Protein AF-A0AAW2R241-F1 (afdb_monomer_lite)

Sequence (124 aa):
MQDEGLNENGELFLRNHPELKVKLVDGSSLAVAVVLNNIPQGTKQVLLRGKLSKVSNSIALALCQRGIQNWLGRRVMSAWRIAGIVHALEEWKVHECGNMMFDIERIWQASLAHGFCPLTNVPN

Organism: Sesamum radiatum (NCBI:txid300843)

pLDDT: mean 76.0, std 13.72, range [36.69, 92.62]

Foldseek 3Di:
DPDPPPCVVVVVVCVVCVVDPDDDDDVLVVVLVVVVVPDDPPQQEDEDDDDDDPSSVSNCVVCVVVNRHYPPPPQDDDPVVLLVVLCVVVVPPDDPPDPDDDDPVVSVVSSVVVPNDDPVPDDD

Secondary structure (DSSP, 8-state):
---GGGSHHHHHHHHH-TT--S----HHHHHHHHHHHSSPTT--EE---S---HHHHHHHHHHHHTT-EE-S-TT---HHHHHHHHHHHTT------TT----HHHHHHHHHHTT---GGG---

Radius of gyration: 20.12 Å; chains: 1; bounding box: 41×39×60 Å

Structure (mmCIF, N/CA/C/O backbone):
data_AF-A0AAW2R241-F1
#
_entry.id   AF-A0AAW2R241-F1
#
loop_
_atom_site.group_PDB
_atom_site.id
_atom_site.type_symbol
_atom_site.label_atom_id
_atom_site.label_alt_id
_atom_site.label_comp_id
_atom_site.label_asym_id
_atom_site.label_entity_id
_atom_site.label_seq_id
_atom_site.pdbx_PDB_ins_code
_atom_site.Cartn_x
_atom_site.Cartn_y
_atom_site.Cartn_z
_atom_site.occupancy
_atom_site.B_iso_or_equiv
_atom_site.auth_seq_id
_atom_site.auth_comp_id
_atom_site.auth_asym_id
_atom_site.auth_atom_id
_atom_site.pdbx_PDB_model_num
ATOM 1 N N . MET A 1 1 ? 13.728 2.523 -5.666 1.00 36.69 1 MET A N 1
ATOM 2 C CA . MET A 1 1 ? 13.846 2.075 -7.069 1.00 36.69 1 MET A CA 1
ATOM 3 C C . MET A 1 1 ? 14.221 0.605 -7.066 1.00 36.69 1 MET A C 1
ATOM 5 O O . MET A 1 1 ? 15.321 0.308 -6.629 1.00 36.69 1 MET A O 1
ATOM 9 N N . GLN A 1 2 ? 13.289 -0.275 -7.438 1.00 39.88 2 GLN A N 1
ATOM 10 C CA . GLN A 1 2 ? 13.495 -1.648 -7.937 1.00 39.88 2 GLN A CA 1
ATOM 11 C C . GLN A 1 2 ? 12.101 -2.287 -8.071 1.00 39.88 2 GLN A C 1
ATOM 13 O O . GLN A 1 2 ? 11.631 -2.959 -7.162 1.00 39.88 2 GLN A O 1
ATOM 18 N N . ASP A 1 3 ? 11.400 -1.987 -9.166 1.00 41.62 3 ASP A N 1
ATOM 19 C CA . ASP A 1 3 ? 10.195 -2.736 -9.582 1.00 41.62 3 ASP A CA 1
ATOM 20 C C . ASP A 1 3 ? 10.038 -2.790 -11.120 1.00 41.62 3 ASP A C 1
ATOM 22 O O . ASP A 1 3 ? 9.024 -3.241 -11.639 1.00 41.62 3 ASP A O 1
ATOM 26 N N . GLU A 1 4 ? 11.049 -2.349 -11.881 1.00 43.84 4 GLU A N 1
ATOM 27 C CA . GLU A 1 4 ? 10.978 -2.266 -13.352 1.00 43.84 4 GLU A CA 1
ATOM 28 C C . GLU A 1 4 ? 11.332 -3.586 -14.066 1.00 43.84 4 GLU A C 1
ATOM 30 O O . GLU A 1 4 ? 11.118 -3.709 -15.262 1.00 43.84 4 GLU A O 1
ATOM 35 N N . GLY A 1 5 ? 11.807 -4.617 -13.356 1.00 43.75 5 GLY A N 1
ATOM 36 C CA . GLY A 1 5 ? 12.369 -5.826 -13.983 1.00 43.75 5 GLY A CA 1
ATOM 37 C C . GLY A 1 5 ? 11.405 -6.990 -14.260 1.00 43.75 5 GLY A C 1
ATOM 38 O O . GLY A 1 5 ? 11.858 -8.075 -14.612 1.00 43.75 5 GLY A O 1
ATOM 39 N N . LEU A 1 6 ? 10.089 -6.843 -14.058 1.00 48.38 6 LEU A N 1
ATOM 40 C CA . LEU A 1 6 ? 9.140 -7.979 -14.117 1.00 48.38 6 LEU A CA 1
ATOM 41 C C . LEU A 1 6 ? 8.228 -8.006 -15.355 1.00 48.38 6 LEU A C 1
ATOM 43 O O . LEU A 1 6 ? 7.357 -8.872 -15.460 1.00 48.38 6 LEU A O 1
ATOM 47 N N . ASN A 1 7 ? 8.384 -7.068 -16.285 1.00 54.06 7 ASN A N 1
ATOM 48 C CA . ASN A 1 7 ? 7.652 -7.000 -17.558 1.00 54.06 7 ASN A CA 1
ATOM 49 C C . ASN A 1 7 ? 8.569 -7.053 -18.795 1.00 54.06 7 ASN A C 1
ATOM 51 O O . ASN A 1 7 ? 8.061 -7.263 -19.896 1.00 54.06 7 ASN A O 1
ATOM 55 N N . GLU A 1 8 ? 9.892 -6.965 -18.627 1.00 57.56 8 GLU A N 1
ATOM 56 C CA . GLU A 1 8 ? 10.845 -6.931 -19.745 1.00 57.56 8 GLU A CA 1
ATOM 57 C C . GLU A 1 8 ? 10.855 -8.223 -20.577 1.00 57.56 8 GLU A C 1
ATOM 59 O O . GLU A 1 8 ? 10.958 -8.161 -21.797 1.00 57.56 8 GLU A O 1
A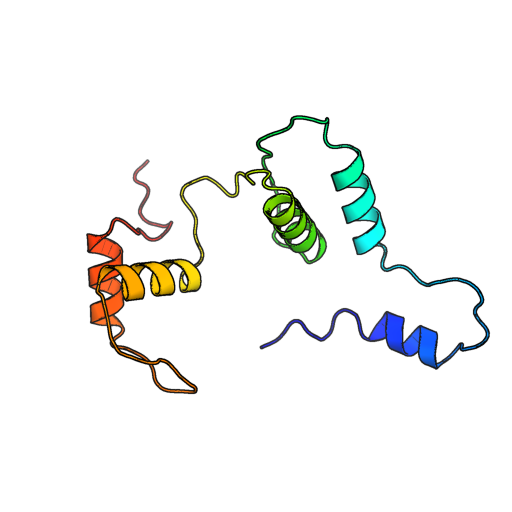TOM 64 N N . ASN A 1 9 ? 10.651 -9.398 -19.968 1.00 63.50 9 ASN A N 1
ATOM 65 C CA . ASN A 1 9 ? 10.678 -10.673 -20.703 1.00 63.50 9 ASN A CA 1
ATOM 66 C C . ASN A 1 9 ? 9.562 -10.795 -21.754 1.00 63.50 9 ASN A C 1
ATOM 68 O O . ASN A 1 9 ? 9.781 -11.349 -22.831 1.00 63.50 9 ASN A O 1
ATOM 72 N N . GLY A 1 10 ? 8.363 -10.281 -21.457 1.00 64.38 10 GLY A N 1
ATOM 73 C CA . GLY A 1 10 ? 7.242 -10.308 -22.400 1.00 64.38 10 GLY A CA 1
ATOM 74 C C . GLY A 1 10 ? 7.434 -9.318 -23.549 1.00 64.38 10 GLY A C 1
ATOM 75 O O . GLY A 1 10 ? 7.116 -9.629 -24.695 1.00 64.38 10 GLY A O 1
ATOM 76 N N . GLU A 1 11 ? 8.008 -8.149 -23.256 1.00 68.19 11 GLU A N 1
ATOM 77 C CA . GLU A 1 11 ? 8.333 -7.142 -24.268 1.00 68.19 11 GLU A CA 1
ATOM 78 C C . GLU A 1 11 ? 9.480 -7.605 -25.179 1.00 68.19 11 GLU A C 1
ATOM 80 O O . GLU A 1 11 ? 9.393 -7.468 -26.399 1.00 68.19 11 GLU A O 1
ATOM 85 N N . LEU A 1 12 ? 10.517 -8.228 -24.610 1.00 71.06 12 LEU A N 1
ATOM 86 C CA . LEU A 1 12 ? 11.632 -8.814 -25.356 1.00 71.06 12 LEU A CA 1
ATOM 87 C C . LEU A 1 12 ? 11.152 -9.929 -26.299 1.00 71.06 12 LEU A C 1
ATOM 89 O O . LEU A 1 12 ? 11.582 -9.998 -27.449 1.00 71.06 12 LEU A O 1
ATOM 93 N N . PHE A 1 13 ? 10.215 -10.767 -25.844 1.00 69.12 13 PHE A N 1
ATOM 94 C CA . PHE A 1 13 ? 9.604 -11.812 -26.668 1.00 69.12 13 PHE A CA 1
ATOM 95 C C . PHE A 1 13 ? 8.810 -11.231 -27.848 1.00 69.12 13 PHE A C 1
ATOM 97 O O . PHE A 1 13 ? 8.942 -11.712 -28.970 1.00 69.12 13 PHE A O 1
ATOM 104 N N . LEU A 1 14 ? 8.035 -10.163 -27.627 1.00 70.88 14 LEU A N 1
ATOM 105 C CA . LEU A 1 14 ? 7.304 -9.472 -28.696 1.00 70.88 14 LEU A CA 1
ATOM 106 C C . LEU A 1 14 ? 8.242 -8.781 -29.700 1.00 70.88 14 LEU A C 1
ATOM 108 O O . LEU A 1 14 ? 7.958 -8.792 -30.895 1.00 70.88 14 LEU A O 1
ATOM 112 N N . ARG A 1 15 ? 9.372 -8.219 -29.243 1.00 74.81 15 ARG A N 1
ATOM 113 C CA . ARG A 1 15 ? 10.403 -7.645 -30.131 1.00 74.81 15 ARG A CA 1
ATOM 114 C C . ARG A 1 15 ? 11.077 -8.706 -31.003 1.00 74.81 15 ARG A C 1
ATOM 116 O O . ARG A 1 15 ? 11.387 -8.420 -32.155 1.00 74.81 15 ARG A O 1
ATOM 123 N N . ASN A 1 16 ? 11.282 -9.911 -30.470 1.00 78.81 16 ASN A N 1
ATOM 124 C CA . ASN A 1 16 ? 11.928 -11.016 -31.184 1.00 78.81 16 ASN A CA 1
ATOM 125 C C . ASN A 1 16 ? 10.986 -11.783 -32.131 1.00 78.81 16 ASN A C 1
ATOM 127 O O . ASN A 1 16 ? 11.473 -12.550 -32.957 1.00 78.81 16 ASN A O 1
ATOM 131 N N . HIS A 1 17 ? 9.669 -11.569 -32.034 1.00 75.31 17 HIS A N 1
ATOM 132 C CA . HIS A 1 17 ? 8.655 -12.246 -32.849 1.00 75.31 17 HIS A CA 1
ATOM 133 C C . HIS A 1 17 ? 7.591 -11.266 -33.387 1.00 75.31 17 HIS A C 1
ATOM 135 O O . HIS A 1 17 ? 6.420 -11.335 -32.994 1.00 75.31 17 HIS A O 1
ATOM 141 N N . PRO A 1 18 ? 7.969 -10.329 -34.279 1.00 77.00 18 PRO A N 1
ATOM 142 C CA . PRO A 1 18 ? 7.069 -9.297 -34.805 1.00 77.00 18 PRO A CA 1
ATOM 143 C C . PRO A 1 18 ? 5.900 -9.848 -35.645 1.00 77.00 18 PRO A C 1
ATOM 145 O O . PRO A 1 18 ? 4.904 -9.158 -35.853 1.00 77.00 18 PRO A O 1
ATOM 148 N N . GLU A 1 19 ? 5.995 -11.086 -36.129 1.00 81.38 19 GLU A N 1
ATOM 149 C CA . GLU A 1 19 ? 4.975 -11.783 -36.915 1.00 81.38 19 GLU A CA 1
ATOM 150 C C . GLU A 1 19 ? 3.796 -12.325 -36.088 1.00 81.38 19 GLU A C 1
ATOM 152 O O . GLU A 1 19 ? 2.784 -12.756 -36.659 1.00 81.38 19 GLU A O 1
ATOM 157 N N . LEU A 1 20 ? 3.890 -12.312 -34.752 1.00 71.56 20 LEU A N 1
ATOM 158 C CA . LEU A 1 20 ? 2.816 -12.788 -33.885 1.00 71.56 20 LEU A CA 1
ATOM 159 C C . LEU A 1 20 ? 1.567 -11.902 -34.031 1.00 71.56 20 LEU A C 1
ATOM 161 O O . LEU A 1 20 ? 1.500 -10.773 -33.552 1.00 71.56 20 LEU A O 1
ATOM 165 N N . LYS A 1 21 ? 0.506 -12.462 -34.619 1.00 63.22 21 LYS A N 1
ATOM 166 C CA . LYS A 1 21 ? -0.821 -11.818 -34.711 1.00 63.22 21 LYS A CA 1
ATOM 167 C C . LYS A 1 21 ? -1.606 -11.836 -33.391 1.00 63.22 21 LYS A C 1
ATOM 169 O O . LYS A 1 21 ? -2.744 -11.371 -33.346 1.00 63.22 21 LYS A O 1
ATOM 174 N N . VAL A 1 22 ? -1.032 -12.403 -32.331 1.00 62.62 22 VAL A N 1
ATOM 175 C CA . VAL A 1 22 ? -1.689 -12.614 -31.037 1.00 62.62 22 VAL A CA 1
ATOM 176 C C . VAL A 1 22 ? -1.072 -11.670 -30.011 1.00 62.62 22 VAL A C 1
ATOM 178 O O . VAL A 1 22 ? 0.143 -11.661 -29.829 1.00 62.62 22 VAL A O 1
ATOM 181 N N . LYS A 1 23 ? -1.897 -10.871 -29.324 1.00 60.66 23 LYS A N 1
ATOM 182 C CA . LYS A 1 23 ? -1.421 -10.011 -28.232 1.00 60.66 23 LYS A CA 1
ATOM 183 C C . LYS A 1 23 ? -1.046 -10.889 -27.037 1.00 60.66 23 LYS A C 1
ATOM 185 O O . LYS A 1 23 ? -1.924 -11.508 -26.441 1.00 60.66 23 LYS A O 1
ATOM 190 N N . LEU A 1 24 ? 0.239 -10.935 -26.689 1.00 61.44 24 LEU A N 1
ATOM 191 C CA . LEU A 1 24 ? 0.702 -11.564 -25.454 1.00 61.44 24 LEU A CA 1
ATOM 192 C C . LEU A 1 24 ? 0.177 -10.748 -24.266 1.00 61.44 24 LEU A C 1
ATOM 194 O O . LEU A 1 24 ? 0.494 -9.569 -24.124 1.00 61.44 24 LEU A O 1
ATOM 198 N N . VAL A 1 25 ? -0.653 -11.369 -23.432 1.00 57.06 25 VAL A N 1
ATOM 199 C CA . VAL A 1 25 ? -1.184 -10.760 -22.208 1.00 57.06 25 VAL A CA 1
ATOM 200 C C . VAL A 1 25 ? -0.467 -11.407 -21.028 1.00 57.06 25 VAL A C 1
ATOM 202 O O . VAL A 1 25 ? -0.462 -12.631 -20.916 1.00 57.06 25 VAL A O 1
ATOM 205 N N . ASP A 1 26 ? 0.139 -10.603 -20.148 1.00 67.25 26 ASP A N 1
ATOM 206 C CA . ASP A 1 26 ? 0.653 -11.091 -18.860 1.00 67.25 26 ASP A CA 1
ATOM 207 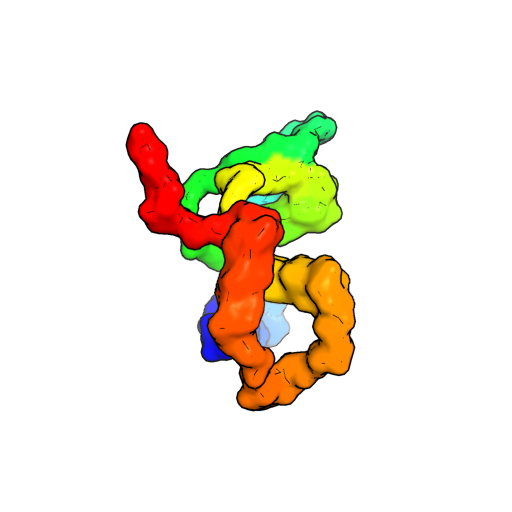C C . ASP A 1 26 ? -0.507 -11.781 -18.120 1.00 67.25 26 ASP A C 1
ATOM 209 O O . ASP A 1 26 ? -1.578 -11.192 -17.944 1.00 67.25 26 ASP A O 1
ATOM 213 N N . GLY A 1 27 ? -0.318 -13.033 -17.689 1.00 76.94 27 GLY A N 1
ATOM 214 C CA . GLY A 1 27 ? -1.336 -13.792 -16.953 1.00 76.94 27 GLY A CA 1
ATOM 215 C C . GLY A 1 27 ? -1.844 -13.047 -15.712 1.00 76.94 27 GLY A C 1
ATOM 216 O O . GLY A 1 27 ? -2.999 -13.209 -15.316 1.00 76.94 27 GLY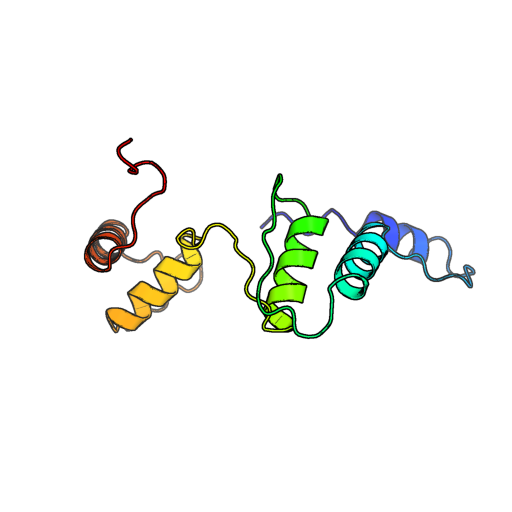 A O 1
ATOM 217 N N . SER A 1 28 ? -1.024 -12.143 -15.166 1.00 80.94 28 SER A N 1
ATOM 218 C CA . SER A 1 28 ? -1.395 -11.210 -14.101 1.00 80.94 28 SER A CA 1
ATOM 219 C C . SER A 1 28 ? -2.568 -10.304 -14.494 1.00 80.94 28 SER A C 1
ATOM 221 O O . SER A 1 28 ? -3.479 -10.103 -13.695 1.00 80.94 28 SER A O 1
ATOM 223 N N . SER A 1 29 ? -2.596 -9.782 -15.724 1.00 82.69 29 SER A N 1
ATOM 224 C CA . SER A 1 29 ? -3.674 -8.915 -16.217 1.00 82.69 29 SER A CA 1
ATOM 225 C C . SER A 1 29 ? -4.986 -9.675 -16.382 1.00 82.69 29 SER A C 1
ATOM 227 O O . SER A 1 29 ? -6.040 -9.155 -16.015 1.00 82.69 29 SER A O 1
ATOM 229 N N . LEU A 1 30 ? -4.928 -10.918 -16.875 1.00 81.94 30 LEU A N 1
ATOM 230 C CA . LEU A 1 30 ? -6.109 -11.778 -16.959 1.00 81.94 30 LEU A CA 1
ATOM 231 C C . LEU A 1 30 ? -6.645 -12.107 -15.559 1.00 81.94 30 LEU A C 1
ATOM 233 O O . LEU A 1 30 ? -7.844 -11.976 -15.322 1.00 81.94 30 LEU A O 1
ATOM 237 N N . ALA A 1 31 ? -5.765 -12.451 -14.614 1.00 85.88 31 ALA A N 1
ATOM 238 C CA . ALA A 1 31 ? -6.150 -12.710 -13.229 1.00 85.88 31 ALA A CA 1
ATOM 239 C C . ALA A 1 31 ? -6.827 -11.488 -12.580 1.00 85.88 31 ALA A C 1
ATOM 241 O O . ALA A 1 31 ? -7.896 -11.617 -11.984 1.00 85.88 31 ALA A O 1
ATOM 242 N N . VAL A 1 32 ? -6.258 -10.288 -12.752 1.00 88.31 32 VAL A N 1
ATOM 243 C CA . VAL A 1 32 ? -6.850 -9.030 -12.263 1.00 88.31 32 VAL A CA 1
ATOM 244 C C . VAL A 1 32 ? -8.227 -8.793 -12.896 1.00 88.31 32 VAL A C 1
ATOM 246 O O . VAL A 1 32 ? -9.181 -8.483 -12.183 1.00 88.31 32 VAL A O 1
ATOM 249 N N . ALA A 1 33 ? -8.360 -8.964 -14.215 1.00 86.00 33 ALA A N 1
ATOM 250 C CA . ALA A 1 33 ? -9.616 -8.742 -14.930 1.00 86.00 33 ALA A CA 1
ATOM 251 C C . ALA A 1 33 ? -10.727 -9.700 -14.477 1.00 86.00 33 ALA A C 1
ATOM 253 O O . ALA A 1 33 ? -11.854 -9.265 -14.238 1.00 86.00 33 ALA A O 1
ATOM 254 N N . VAL A 1 34 ? -10.409 -10.988 -14.307 1.00 87.19 34 VAL A N 1
ATOM 255 C CA . VAL A 1 34 ? -11.356 -11.988 -13.795 1.00 87.19 34 VAL A CA 1
ATOM 256 C C . VAL A 1 34 ? -11.846 -11.591 -12.406 1.00 87.19 34 VAL A C 1
ATOM 258 O O . VAL A 1 34 ? -13.054 -11.570 -12.175 1.00 87.19 34 VAL A O 1
ATOM 261 N N . VAL A 1 35 ? -10.943 -11.214 -11.498 1.00 89.19 35 VAL A N 1
ATOM 262 C CA . VAL A 1 35 ? -11.319 -10.784 -10.142 1.00 89.19 35 VAL A CA 1
ATOM 263 C C . VAL A 1 35 ? -12.244 -9.569 -10.198 1.00 89.19 35 VAL A C 1
ATOM 265 O O . VAL A 1 35 ? -13.316 -9.584 -9.603 1.00 89.19 35 VAL A O 1
ATOM 268 N N . LEU A 1 36 ? -11.870 -8.531 -10.947 1.00 88.88 36 LEU A N 1
ATOM 269 C CA . LEU A 1 36 ? -12.616 -7.273 -11.006 1.00 88.88 36 LEU A CA 1
ATOM 270 C C . LEU A 1 36 ? -13.996 -7.390 -11.665 1.00 88.88 36 LEU A C 1
ATOM 272 O O . LEU A 1 36 ? -14.880 -6.597 -11.336 1.00 88.88 36 LEU A O 1
ATOM 276 N N . ASN A 1 37 ? -14.177 -8.322 -12.601 1.00 90.12 37 ASN A N 1
ATOM 277 C CA . ASN A 1 37 ? -15.456 -8.541 -13.284 1.00 90.12 37 ASN A CA 1
ATOM 278 C C . ASN A 1 37 ? -16.413 -9.442 -12.493 1.00 90.12 37 ASN A C 1
ATOM 280 O O . ASN A 1 37 ? -17.613 -9.403 -12.735 1.00 90.12 37 ASN A O 1
ATOM 284 N N . ASN A 1 38 ? -15.900 -10.218 -11.536 1.00 90.44 38 ASN A N 1
ATOM 285 C CA . ASN A 1 38 ? -16.720 -11.052 -10.656 1.00 90.44 38 ASN A CA 1
ATOM 286 C C . ASN A 1 38 ? -17.187 -10.322 -9.385 1.00 90.44 38 ASN A C 1
ATOM 288 O O . ASN A 1 38 ? -17.915 -10.901 -8.581 1.00 90.44 38 ASN A O 1
ATOM 292 N N . ILE A 1 39 ? -16.790 -9.062 -9.178 1.00 89.94 39 ILE A N 1
ATOM 293 C CA . ILE A 1 39 ? -17.280 -8.266 -8.047 1.00 89.94 39 ILE A CA 1
ATOM 294 C C . ILE A 1 39 ? -18.718 -7.814 -8.341 1.00 89.94 39 ILE A C 1
ATOM 296 O O . ILE A 1 39 ? -18.932 -7.129 -9.345 1.00 89.94 39 ILE A O 1
ATOM 300 N N . PRO A 1 40 ? -19.698 -8.132 -7.473 1.00 90.62 40 PRO A N 1
ATOM 301 C CA . PRO A 1 40 ? -21.082 -7.721 -7.674 1.00 90.62 40 PRO A CA 1
ATOM 302 C C . PRO A 1 40 ? -21.227 -6.202 -7.786 1.00 90.62 40 PRO A C 1
ATOM 304 O O . PRO A 1 40 ? -20.574 -5.438 -7.063 1.00 90.62 40 PRO A O 1
ATOM 307 N N . GLN A 1 41 ? -22.126 -5.753 -8.662 1.00 85.44 41 GLN A N 1
ATOM 308 C CA . GLN A 1 41 ? -22.451 -4.334 -8.786 1.00 85.44 41 GLN A CA 1
ATOM 309 C C . GLN A 1 41 ? -22.996 -3.785 -7.458 1.00 85.44 41 GLN A C 1
ATOM 311 O O . GLN A 1 41 ? -23.702 -4.472 -6.724 1.00 85.44 41 GLN A O 1
ATOM 316 N N . GLY A 1 42 ? -22.636 -2.542 -7.129 1.00 85.31 42 GLY A N 1
ATOM 317 C CA . GLY A 1 42 ? -23.005 -1.913 -5.855 1.00 85.31 42 GLY A CA 1
ATOM 318 C C . GLY A 1 42 ? -22.112 -2.288 -4.666 1.00 85.31 42 GLY A C 1
ATOM 319 O O . GLY A 1 42 ? -22.318 -1.768 -3.567 1.00 85.31 42 GLY A O 1
ATOM 320 N N . THR A 1 43 ? -21.092 -3.131 -4.861 1.00 83.69 43 THR A N 1
ATOM 321 C CA . THR A 1 43 ? -20.106 -3.433 -3.815 1.00 83.69 43 THR A CA 1
ATOM 322 C C . THR A 1 43 ? -19.318 -2.177 -3.457 1.00 83.69 43 THR A C 1
ATOM 324 O O . THR A 1 43 ? -18.513 -1.685 -4.243 1.00 83.69 43 THR A O 1
ATOM 327 N N . LYS A 1 44 ? -19.521 -1.664 -2.242 1.00 81.31 44 LYS A N 1
ATOM 328 C CA . LYS A 1 44 ? -18.814 -0.468 -1.758 1.00 81.31 44 LYS A CA 1
ATOM 329 C C . LYS A 1 44 ? -17.444 -0.785 -1.167 1.00 81.31 44 LYS A C 1
ATOM 331 O O . LYS A 1 44 ? -16.616 0.115 -1.040 1.00 81.31 44 LYS A O 1
ATOM 336 N N . GLN A 1 45 ? -17.226 -2.027 -0.729 1.00 78.81 45 GLN A N 1
ATOM 337 C CA . GLN A 1 45 ? -16.048 -2.384 0.053 1.00 78.81 45 GLN A CA 1
ATOM 338 C C . GLN A 1 45 ? -15.657 -3.856 -0.124 1.00 78.81 45 GLN A C 1
ATOM 340 O O . GLN A 1 45 ? -16.531 -4.715 -0.210 1.00 78.81 45 GLN A O 1
ATOM 345 N N . VAL A 1 46 ? -14.354 -4.145 -0.132 1.00 81.50 46 VAL A N 1
ATOM 346 C CA . VAL A 1 46 ? -13.802 -5.505 -0.289 1.00 81.50 46 VAL A CA 1
ATOM 347 C C . VAL A 1 46 ? -12.580 -5.717 0.602 1.00 81.50 46 VAL A C 1
ATOM 349 O O . VAL A 1 46 ? -11.782 -4.802 0.786 1.00 81.50 46 VAL A O 1
ATOM 352 N N . LEU A 1 47 ? -12.415 -6.914 1.163 1.00 82.06 47 LEU A N 1
ATOM 353 C CA . LEU A 1 47 ? -11.255 -7.277 1.982 1.00 82.06 47 LEU A CA 1
ATOM 354 C C . LEU A 1 47 ? -10.234 -8.038 1.135 1.00 82.06 47 LEU A C 1
ATOM 356 O O . LEU A 1 47 ? -10.522 -9.126 0.644 1.00 82.06 47 LEU A O 1
ATOM 360 N N . LEU A 1 48 ? -9.029 -7.484 0.999 1.00 80.38 48 LEU A N 1
ATOM 361 C CA . LEU A 1 48 ? -7.904 -8.170 0.366 1.00 80.38 48 LEU A CA 1
ATOM 362 C C . LEU A 1 48 ? -7.084 -8.873 1.450 1.00 80.38 48 LEU A C 1
ATOM 364 O O . LEU A 1 48 ? -6.518 -8.219 2.324 1.00 80.38 48 LEU A O 1
ATOM 368 N N . ARG A 1 49 ? -7.022 -10.207 1.404 1.00 78.88 49 ARG A N 1
ATOM 369 C CA . ARG A 1 49 ? -6.154 -11.019 2.269 1.00 78.88 49 ARG A CA 1
ATOM 370 C C . ARG A 1 49 ? -5.056 -11.687 1.448 1.00 78.88 49 ARG A C 1
ATOM 372 O O . ARG A 1 49 ? -5.295 -12.094 0.317 1.00 78.88 49 ARG A O 1
ATOM 379 N N . GLY A 1 50 ? -3.880 -11.841 2.052 1.00 74.06 50 GLY A N 1
ATOM 380 C CA . GLY A 1 50 ? -2.733 -12.526 1.453 1.00 74.06 50 GLY A CA 1
ATOM 381 C C . GLY A 1 50 ? -1.465 -11.673 1.427 1.00 74.06 50 GLY A C 1
ATOM 382 O O . GLY A 1 50 ? -1.426 -10.574 1.978 1.00 74.06 50 GLY A O 1
ATOM 383 N N . LYS A 1 51 ? -0.412 -12.207 0.798 1.00 75.12 51 LYS A N 1
ATOM 384 C CA . LYS A 1 51 ? 0.881 -11.529 0.641 1.00 75.12 51 LYS A CA 1
ATOM 385 C C . LYS A 1 51 ? 0.813 -10.481 -0.474 1.00 75.12 51 LYS A C 1
ATOM 387 O O . LYS A 1 51 ? 0.190 -10.712 -1.510 1.00 75.12 51 LYS A O 1
ATOM 392 N N . LEU A 1 52 ? 1.508 -9.362 -0.275 1.00 75.81 52 LEU A N 1
ATOM 393 C CA . LEU A 1 52 ? 1.686 -8.338 -1.303 1.00 75.81 52 LEU A CA 1
ATOM 394 C C . LEU A 1 52 ? 2.474 -8.909 -2.495 1.00 75.81 52 LEU A C 1
ATOM 396 O O . LEU A 1 52 ? 3.560 -9.463 -2.333 1.00 75.81 52 LEU A O 1
ATOM 400 N N . SER A 1 53 ? 1.896 -8.789 -3.684 1.00 78.81 53 SER A N 1
ATOM 401 C CA . SER A 1 53 ? 2.411 -9.245 -4.975 1.00 78.81 53 SER A CA 1
ATOM 402 C C . SER A 1 53 ? 2.005 -8.256 -6.074 1.00 78.81 53 SER A C 1
ATOM 404 O O . SER A 1 53 ? 1.105 -7.436 -5.875 1.00 78.81 53 SER A O 1
ATOM 406 N N . LYS A 1 54 ? 2.620 -8.366 -7.259 1.00 79.94 54 LYS A N 1
ATOM 407 C CA . LYS A 1 54 ? 2.259 -7.576 -8.452 1.00 79.94 54 LYS A CA 1
ATOM 408 C C . LYS A 1 54 ? 0.744 -7.604 -8.704 1.00 79.94 54 LYS A C 1
ATOM 410 O O . LYS A 1 54 ? 0.111 -6.559 -8.806 1.00 79.94 54 LYS A O 1
ATOM 415 N N . VAL A 1 55 ? 0.147 -8.799 -8.670 1.00 84.00 55 VAL A N 1
ATOM 416 C CA . VAL A 1 55 ? -1.297 -9.012 -8.859 1.00 84.00 55 VAL A CA 1
ATOM 417 C C . VAL A 1 55 ? -2.119 -8.355 -7.748 1.00 84.00 55 VAL A C 1
ATOM 419 O O . VAL A 1 55 ? -3.065 -7.628 -8.043 1.00 84.00 55 VAL A O 1
ATOM 422 N N . SER A 1 56 ? -1.766 -8.557 -6.472 1.00 81.56 56 SER A N 1
ATOM 423 C CA . SER A 1 56 ? -2.544 -7.979 -5.365 1.00 81.56 56 SER A CA 1
ATOM 424 C C . SER A 1 56 ? -2.492 -6.450 -5.356 1.00 81.56 56 SER A C 1
ATOM 426 O O . SER A 1 56 ? -3.497 -5.812 -5.051 1.00 81.56 56 SER A O 1
ATOM 428 N N . ASN A 1 57 ? -1.347 -5.861 -5.716 1.00 81.19 57 ASN A N 1
ATOM 429 C CA . ASN A 1 57 ? -1.188 -4.413 -5.837 1.00 81.19 57 ASN A CA 1
ATOM 430 C C . ASN A 1 57 ? -2.020 -3.860 -6.998 1.00 81.19 57 ASN A C 1
ATOM 432 O O . ASN A 1 57 ? -2.716 -2.861 -6.819 1.00 81.19 57 ASN A O 1
ATOM 436 N N . SER A 1 58 ? -2.027 -4.533 -8.153 1.00 85.94 58 SER A N 1
ATOM 437 C CA . SER A 1 58 ? -2.876 -4.151 -9.288 1.00 85.94 58 SER A CA 1
ATOM 438 C C . SER A 1 58 ? -4.368 -4.244 -8.958 1.00 85.94 58 SER A C 1
ATOM 440 O O . SER A 1 58 ? -5.119 -3.329 -9.291 1.00 85.94 58 SER A O 1
ATOM 442 N N . ILE A 1 59 ? -4.801 -5.299 -8.256 1.00 87.00 59 ILE A N 1
ATOM 443 C CA . ILE A 1 59 ? -6.189 -5.433 -7.786 1.00 87.00 59 ILE A CA 1
ATOM 444 C C . ILE A 1 59 ? -6.529 -4.292 -6.822 1.00 87.00 59 ILE A C 1
ATOM 446 O O . ILE A 1 59 ? -7.536 -3.613 -7.009 1.00 87.00 59 ILE A O 1
ATOM 450 N N . ALA A 1 60 ? -5.683 -4.043 -5.817 1.00 84.19 60 ALA A N 1
ATOM 451 C CA . ALA A 1 60 ? -5.889 -2.976 -4.842 1.00 84.19 60 ALA A CA 1
ATOM 452 C C . ALA A 1 60 ? -6.016 -1.599 -5.508 1.00 84.19 60 ALA A C 1
ATOM 454 O O . ALA A 1 60 ? -6.941 -0.854 -5.191 1.00 84.19 60 ALA A O 1
ATOM 455 N N . LEU A 1 61 ? -5.128 -1.287 -6.454 1.00 82.06 61 LEU A N 1
ATOM 456 C CA . LEU A 1 61 ? -5.146 -0.031 -7.197 1.00 82.06 61 LEU A CA 1
ATOM 457 C C . LEU A 1 61 ? -6.423 0.119 -8.033 1.00 82.06 61 LEU A C 1
ATOM 459 O O . LEU A 1 61 ? -7.079 1.157 -7.965 1.00 82.06 61 LEU A O 1
ATOM 463 N N . ALA A 1 62 ? -6.803 -0.918 -8.782 1.00 86.38 62 ALA A N 1
ATOM 464 C CA . ALA A 1 62 ? -7.996 -0.888 -9.623 1.00 86.38 62 ALA A CA 1
ATOM 465 C C . ALA A 1 62 ? -9.289 -0.738 -8.801 1.00 86.38 62 ALA A C 1
ATOM 467 O O . ALA A 1 62 ? -10.216 -0.044 -9.215 1.00 86.38 62 ALA A O 1
ATOM 468 N N . LEU A 1 63 ? -9.349 -1.341 -7.611 1.00 86.31 63 LEU A N 1
ATOM 469 C CA . LEU A 1 63 ? -10.459 -1.156 -6.673 1.00 86.31 63 LEU A CA 1
ATOM 470 C C . LEU A 1 63 ? -10.533 0.282 -6.151 1.00 86.31 63 LEU A C 1
ATOM 472 O O . LEU A 1 63 ? -11.616 0.867 -6.156 1.00 86.31 63 LEU A O 1
ATOM 476 N N . CYS A 1 64 ? -9.390 0.871 -5.780 1.00 80.75 64 CYS A N 1
ATOM 477 C CA . CYS A 1 64 ? -9.318 2.275 -5.373 1.00 80.75 64 CYS A CA 1
ATOM 478 C C . CYS A 1 64 ? -9.798 3.218 -6.486 1.00 80.75 64 CYS A C 1
ATOM 480 O O . CYS A 1 64 ? -10.566 4.136 -6.211 1.00 80.75 64 CYS A O 1
ATOM 482 N N . GLN A 1 65 ? -9.408 2.972 -7.741 1.00 80.94 65 GLN A N 1
ATOM 483 C CA . GLN A 1 65 ? -9.871 3.753 -8.897 1.00 80.94 65 GLN A CA 1
ATOM 484 C C . GLN A 1 65 ? -11.385 3.639 -9.122 1.00 80.94 65 GLN A C 1
ATOM 486 O O . GLN A 1 65 ? -12.018 4.602 -9.544 1.00 80.94 65 GLN A O 1
ATOM 491 N N . ARG A 1 66 ? -11.984 2.485 -8.803 1.00 82.44 66 ARG A N 1
ATOM 492 C CA . ARG A 1 66 ? -13.440 2.265 -8.862 1.00 82.44 66 ARG A CA 1
ATOM 493 C C . ARG A 1 66 ? -14.199 2.849 -7.661 1.00 82.44 66 ARG A C 1
ATOM 495 O O . ARG A 1 66 ? -15.403 2.637 -7.553 1.00 82.44 66 ARG A O 1
ATOM 502 N N . GLY A 1 67 ? -13.519 3.536 -6.738 1.00 77.62 67 GLY A N 1
ATOM 503 C CA . GLY A 1 67 ? -14.124 4.057 -5.509 1.00 77.62 67 GLY A CA 1
ATOM 504 C C . GLY A 1 67 ? -14.561 2.966 -4.524 1.00 77.62 67 GLY A C 1
ATOM 505 O O . GLY A 1 67 ? -15.285 3.248 -3.570 1.00 77.62 67 GLY A O 1
ATOM 506 N N . ILE A 1 68 ? -14.129 1.720 -4.740 1.00 79.62 68 ILE A N 1
ATOM 507 C CA . ILE A 1 68 ? -14.405 0.597 -3.848 1.00 79.62 68 ILE A CA 1
ATOM 508 C C . ILE A 1 68 ? -13.359 0.639 -2.739 1.00 79.62 68 ILE A C 1
ATOM 510 O O . ILE A 1 68 ? -12.157 0.545 -2.995 1.00 79.62 68 ILE A O 1
ATOM 514 N N . GLN A 1 69 ? -13.803 0.768 -1.489 1.00 70.75 69 GLN A N 1
ATOM 515 C CA . GLN A 1 69 ? -12.884 0.796 -0.354 1.00 70.75 69 GLN A CA 1
ATOM 516 C C . GLN A 1 69 ? -12.242 -0.585 -0.191 1.00 70.75 69 GLN A C 1
ATOM 518 O O . GLN A 1 69 ? -12.921 -1.560 0.144 1.00 70.75 69 GLN A O 1
ATOM 523 N N . ASN A 1 70 ? -10.930 -0.678 -0.412 1.00 62.00 70 ASN A N 1
ATOM 524 C CA . ASN A 1 70 ? -10.189 -1.858 -0.006 1.00 62.00 70 ASN A CA 1
ATOM 525 C C . ASN A 1 70 ? -9.983 -1.799 1.513 1.00 62.00 70 ASN A C 1
ATOM 527 O O . ASN A 1 70 ? -9.418 -0.864 2.069 1.00 62.00 70 ASN A O 1
ATOM 531 N N . TRP A 1 71 ? -10.444 -2.822 2.217 1.00 55.97 71 TRP A N 1
ATOM 532 C CA . TRP A 1 71 ? -10.051 -3.054 3.595 1.00 55.97 71 TRP A CA 1
ATOM 533 C C . TRP A 1 71 ? -8.646 -3.672 3.598 1.00 55.97 71 TRP A C 1
ATOM 535 O O . TRP A 1 71 ? -8.450 -4.771 4.099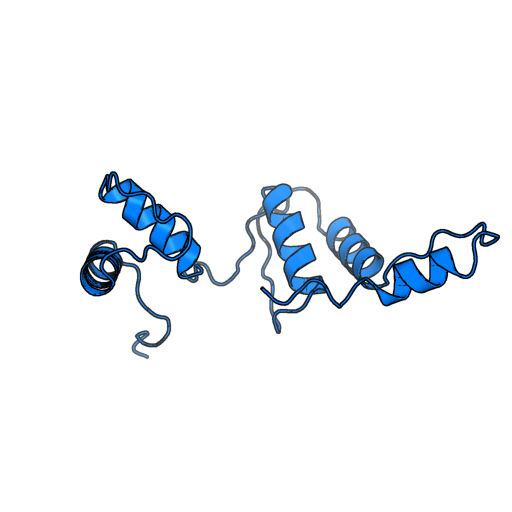 1.00 55.97 71 TRP A O 1
ATOM 545 N N . LEU A 1 72 ? -7.635 -2.984 3.051 1.00 54.94 72 LEU A N 1
ATOM 546 C CA . LEU A 1 72 ? -6.328 -3.075 3.706 1.00 54.94 72 LEU A CA 1
ATOM 547 C C . LEU A 1 72 ? -6.620 -2.615 5.133 1.00 54.94 72 LEU A C 1
ATOM 549 O O . LEU A 1 72 ? -7.207 -1.543 5.276 1.00 54.94 72 LEU A O 1
ATOM 553 N N . GLY A 1 73 ? -6.414 -3.487 6.132 1.00 53.22 73 GLY A N 1
ATOM 554 C CA . GLY A 1 73 ? -6.970 -3.328 7.484 1.00 53.22 73 GLY A CA 1
ATOM 555 C C . GLY A 1 73 ? -7.012 -1.855 7.882 1.00 53.22 73 GLY A C 1
ATOM 556 O O . GLY A 1 73 ? -5.973 -1.208 7.819 1.00 53.22 73 GLY A O 1
ATOM 557 N N . ARG A 1 74 ? -8.218 -1.330 8.167 1.00 53.31 74 ARG A N 1
ATOM 558 C CA . ARG A 1 74 ? -8.653 0.092 8.134 1.00 53.31 74 ARG A CA 1
ATOM 559 C C . ARG A 1 74 ? -7.822 1.133 8.909 1.00 53.31 74 ARG A C 1
ATOM 561 O O . ARG A 1 74 ? -8.274 2.252 9.111 1.00 53.31 74 ARG A O 1
ATOM 568 N N . ARG A 1 75 ? -6.640 0.773 9.387 1.00 60.66 75 ARG A N 1
ATOM 569 C CA . ARG A 1 75 ? -5.741 1.551 10.234 1.00 60.66 75 ARG A CA 1
ATOM 570 C C . ARG A 1 75 ? -4.277 1.436 9.798 1.00 60.66 75 ARG A C 1
ATOM 572 O O . ARG A 1 75 ? -3.398 1.832 10.550 1.00 60.66 75 ARG A O 1
ATOM 579 N N . VAL A 1 76 ? -4.005 0.880 8.613 1.00 67.12 76 VAL A N 1
ATOM 580 C CA . VAL A 1 76 ? -2.642 0.734 8.089 1.00 67.12 76 VAL A CA 1
ATOM 581 C C . VAL A 1 76 ? -2.467 1.597 6.851 1.00 67.12 76 VAL A C 1
ATOM 583 O O . VAL A 1 76 ? -3.107 1.385 5.822 1.00 67.12 76 VAL A O 1
ATOM 586 N N . MET A 1 77 ? -1.565 2.563 6.951 1.00 77.50 77 MET A N 1
ATOM 587 C CA . MET A 1 77 ? -1.163 3.436 5.860 1.00 77.50 77 MET A CA 1
ATOM 588 C C . MET A 1 77 ? 0.364 3.389 5.731 1.00 77.50 77 MET A C 1
ATOM 590 O O . MET A 1 77 ? 1.062 3.204 6.725 1.00 77.50 77 MET A O 1
ATOM 594 N N . SER A 1 78 ? 0.897 3.499 4.509 1.00 79.38 78 SER A N 1
ATOM 595 C CA . SER A 1 78 ? 2.350 3.542 4.310 1.00 79.38 78 SER A CA 1
ATOM 596 C C . SER A 1 78 ? 2.939 4.818 4.913 1.00 79.38 78 SER A C 1
ATOM 598 O O . SER A 1 78 ? 2.313 5.877 4.846 1.00 79.38 78 SER A O 1
ATOM 600 N N . ALA A 1 79 ? 4.168 4.728 5.433 1.00 81.31 79 ALA A N 1
ATOM 601 C CA . ALA A 1 79 ? 4.866 5.862 6.042 1.00 81.31 79 ALA A CA 1
ATOM 602 C C . ALA A 1 79 ? 4.908 7.091 5.118 1.00 81.31 79 ALA A C 1
ATOM 604 O O . ALA A 1 79 ? 4.669 8.200 5.568 1.00 81.31 79 ALA A O 1
ATOM 605 N N . TRP A 1 80 ? 5.093 6.887 3.809 1.00 79.19 80 TRP A N 1
ATOM 606 C CA . TRP A 1 80 ? 5.095 7.974 2.824 1.00 79.19 80 TRP A CA 1
ATOM 607 C C . TRP A 1 80 ? 3.764 8.735 2.743 1.00 79.19 80 TRP A C 1
ATOM 609 O O . TRP A 1 80 ? 3.736 9.957 2.639 1.00 79.19 80 TRP A O 1
ATOM 619 N N . ARG A 1 81 ? 2.634 8.019 2.790 1.00 81.88 81 ARG A N 1
ATOM 620 C CA . ARG A 1 81 ? 1.309 8.656 2.767 1.00 81.88 81 ARG A CA 1
ATOM 621 C C . ARG A 1 81 ? 1.032 9.398 4.071 1.00 81.88 81 ARG A C 1
ATOM 623 O O . ARG A 1 81 ? 0.482 10.491 4.023 1.00 81.88 81 ARG A O 1
ATOM 630 N N . ILE A 1 82 ? 1.447 8.825 5.202 1.00 86.50 82 ILE A N 1
ATOM 631 C CA . ILE A 1 82 ? 1.369 9.482 6.513 1.00 86.50 82 ILE A CA 1
ATOM 632 C C . ILE A 1 82 ? 2.210 10.763 6.506 1.00 86.50 82 ILE A C 1
ATOM 634 O O . ILE A 1 82 ? 1.693 11.812 6.869 1.00 86.50 82 ILE A O 1
ATOM 638 N N . ALA A 1 83 ? 3.450 10.705 6.012 1.00 85.38 83 ALA A N 1
ATOM 639 C CA . ALA A 1 83 ? 4.334 11.862 5.907 1.00 85.38 83 ALA A CA 1
ATOM 640 C C . ALA A 1 83 ? 3.683 13.000 5.111 1.00 85.38 83 ALA A C 1
ATOM 642 O O . ALA A 1 83 ? 3.639 14.124 5.595 1.00 85.38 83 ALA A O 1
ATOM 643 N N . GLY A 1 84 ? 3.088 12.709 3.948 1.00 85.31 84 GLY A N 1
ATOM 644 C CA . GLY A 1 84 ? 2.373 13.720 3.161 1.00 85.31 84 GLY A CA 1
ATOM 645 C C . GLY A 1 84 ? 1.177 14.349 3.891 1.00 85.31 84 GLY A C 1
ATOM 646 O O . GLY A 1 84 ? 0.954 15.551 3.771 1.00 85.31 84 GLY A O 1
ATOM 647 N N . ILE A 1 85 ? 0.425 13.564 4.672 1.00 88.81 85 ILE A N 1
ATOM 648 C CA . ILE A 1 85 ? -0.688 14.077 5.488 1.00 88.81 85 ILE A CA 1
ATOM 649 C C . ILE A 1 85 ? -0.164 14.970 6.616 1.00 88.81 85 ILE A C 1
ATOM 651 O O . ILE A 1 85 ? -0.668 16.073 6.791 1.00 88.81 85 ILE A O 1
ATOM 655 N N . VAL A 1 86 ? 0.851 14.517 7.356 1.00 90.94 86 VAL A N 1
ATOM 656 C CA . VAL A 1 86 ? 1.452 15.270 8.467 1.00 90.94 86 VAL A CA 1
ATOM 657 C C . VAL A 1 86 ? 2.059 16.580 7.967 1.00 90.94 86 VAL A C 1
ATOM 659 O O . VAL A 1 86 ? 1.784 17.625 8.541 1.00 90.94 86 VAL A O 1
ATOM 662 N N . HIS A 1 87 ? 2.792 16.552 6.849 1.00 90.00 87 HIS A N 1
ATOM 663 C CA . HIS A 1 87 ? 3.327 17.758 6.204 1.00 90.00 87 HIS A CA 1
ATOM 664 C C . HIS A 1 87 ? 2.238 18.788 5.890 1.00 90.00 87 HIS A C 1
ATOM 666 O O . HIS A 1 87 ? 2.433 19.979 6.124 1.00 90.00 87 HIS A O 1
ATOM 672 N N . ALA A 1 88 ? 1.089 18.333 5.380 1.00 86.94 88 ALA A N 1
ATOM 673 C CA . ALA A 1 88 ? -0.036 19.207 5.071 1.00 86.94 88 ALA A CA 1
ATOM 674 C C . ALA A 1 88 ? -0.727 19.751 6.333 1.00 86.94 88 ALA A C 1
ATOM 676 O O . ALA A 1 88 ? -1.044 20.936 6.377 1.00 86.94 88 ALA A O 1
ATOM 677 N N . LEU A 1 89 ? -0.945 18.910 7.352 1.00 89.25 89 LEU A N 1
ATOM 678 C CA . LEU A 1 89 ? -1.578 19.303 8.620 1.00 89.25 89 LEU A CA 1
ATOM 679 C C . LEU A 1 89 ? -0.735 20.305 9.412 1.00 89.25 89 LEU A C 1
ATOM 681 O O . LEU A 1 89 ? -1.280 21.184 10.070 1.00 89.25 89 LEU A O 1
ATOM 685 N N . GLU A 1 90 ? 0.584 20.172 9.337 1.00 91.44 90 GLU A N 1
ATOM 686 C CA . GLU A 1 90 ? 1.535 21.045 10.020 1.00 91.44 90 GLU A CA 1
ATOM 687 C C . GLU A 1 90 ? 1.916 22.294 9.203 1.00 91.44 90 GLU A C 1
ATOM 689 O O . GLU A 1 90 ? 2.746 23.096 9.637 1.00 91.44 90 GLU A O 1
ATOM 694 N N . GLU A 1 91 ? 1.347 22.443 8.000 1.00 89.50 91 GLU A N 1
ATOM 695 C CA . GLU A 1 91 ? 1.614 23.539 7.063 1.00 89.50 91 GLU A CA 1
ATOM 696 C C . GLU A 1 91 ? 3.116 23.763 6.794 1.00 89.50 91 GLU A C 1
ATOM 698 O O . GLU A 1 91 ? 3.589 24.892 6.606 1.00 89.50 91 GLU A O 1
ATOM 703 N N . TRP A 1 92 ? 3.904 22.684 6.774 1.00 90.19 92 TRP A N 1
ATOM 704 C CA . TRP A 1 92 ? 5.339 22.783 6.546 1.00 90.19 92 TRP A CA 1
ATOM 705 C C . TRP A 1 92 ? 5.624 23.214 5.107 1.00 90.19 92 TRP A C 1
ATOM 707 O O . TRP A 1 92 ? 5.403 22.484 4.146 1.00 90.19 92 TRP A O 1
ATOM 717 N N . LYS A 1 93 ? 6.180 24.418 4.949 1.00 82.38 93 LYS A N 1
ATOM 718 C CA . LYS A 1 93 ? 6.564 24.994 3.646 1.00 82.38 93 LYS A CA 1
ATOM 719 C C . LYS A 1 93 ? 7.929 24.501 3.160 1.00 82.38 93 LYS A C 1
ATOM 721 O O . LYS A 1 93 ? 8.696 25.266 2.579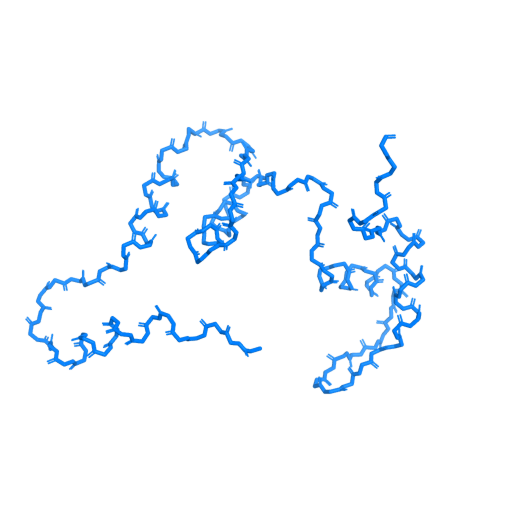 1.00 82.38 93 LYS A O 1
ATOM 726 N N . VAL A 1 94 ? 8.262 23.249 3.450 1.00 81.00 94 VAL A N 1
ATOM 727 C CA . VAL A 1 94 ? 9.506 22.626 2.998 1.00 81.00 94 VAL A CA 1
ATOM 728 C C . VAL A 1 94 ? 9.238 21.745 1.786 1.00 81.00 94 VAL A C 1
ATOM 730 O O . VAL A 1 94 ? 8.180 21.135 1.651 1.00 81.00 94 VAL A O 1
ATOM 733 N N . HIS A 1 95 ? 10.204 21.687 0.881 1.00 74.69 95 HIS A N 1
ATOM 734 C CA . HIS A 1 95 ? 10.147 20.816 -0.283 1.00 74.69 95 HIS A CA 1
ATOM 735 C C . HIS A 1 95 ? 11.243 19.766 -0.145 1.00 74.69 95 HIS A C 1
ATOM 737 O O . HIS A 1 95 ? 12.427 20.074 -0.260 1.00 74.69 95 HIS A O 1
ATOM 743 N N . GLU A 1 96 ? 10.846 18.524 0.119 1.00 62.84 96 GLU A N 1
ATOM 744 C CA . GLU A 1 96 ? 11.745 17.369 0.123 1.00 62.84 96 GLU A CA 1
ATOM 745 C C . GLU A 1 96 ? 11.997 16.925 -1.329 1.00 62.84 96 GLU A C 1
ATOM 747 O O . GLU A 1 96 ? 11.405 15.972 -1.831 1.00 62.84 96 GLU A O 1
ATOM 752 N N . CYS A 1 97 ? 12.829 17.680 -2.051 1.00 68.56 97 CYS A N 1
ATOM 753 C CA . CYS A 1 97 ? 13.256 17.336 -3.409 1.00 68.56 97 CYS A CA 1
ATOM 754 C C . CYS A 1 97 ? 14.661 16.714 -3.394 1.00 68.56 97 CYS A C 1
ATOM 756 O O . CYS A 1 97 ? 15.597 17.260 -2.808 1.00 68.56 97 CYS A O 1
ATOM 758 N N . GLY A 1 98 ? 14.838 15.596 -4.103 1.00 69.75 98 GLY A N 1
ATOM 759 C CA . GLY A 1 98 ? 16.137 14.929 -4.231 1.00 69.75 98 GLY A CA 1
ATOM 760 C C . GLY A 1 98 ? 16.587 14.254 -2.932 1.00 69.75 98 GLY A C 1
ATOM 761 O O . GLY A 1 98 ? 15.858 13.440 -2.380 1.00 69.75 98 GLY A O 1
ATOM 762 N N . ASN A 1 99 ? 17.797 14.577 -2.464 1.00 64.00 99 ASN A N 1
ATOM 763 C CA . ASN A 1 99 ? 18.395 13.992 -1.253 1.00 64.00 99 ASN A CA 1
ATOM 764 C C . ASN A 1 99 ? 18.152 14.829 0.020 1.00 64.00 99 ASN A C 1
ATOM 766 O O . ASN A 1 99 ? 18.716 14.519 1.068 1.00 64.00 99 ASN A O 1
ATOM 770 N N . MET A 1 100 ? 17.370 15.913 -0.060 1.00 67.25 100 MET A N 1
ATOM 771 C CA . MET A 1 100 ? 17.010 16.709 1.115 1.00 67.25 100 MET A CA 1
ATOM 772 C C . MET A 1 100 ? 15.983 15.958 1.958 1.00 67.25 100 MET A C 1
ATOM 774 O O . MET A 1 100 ? 14.863 15.721 1.513 1.00 67.25 100 MET A O 1
ATOM 778 N N . MET A 1 101 ? 16.377 15.610 3.181 1.00 70.81 101 MET A N 1
ATOM 779 C CA . MET A 1 101 ? 15.528 14.932 4.153 1.00 70.81 101 MET A CA 1
ATOM 780 C C . MET A 1 101 ? 15.078 15.939 5.210 1.00 70.81 101 MET A C 1
ATOM 782 O O . MET A 1 101 ? 15.901 16.668 5.767 1.00 70.81 101 MET A O 1
ATOM 786 N N . PHE A 1 102 ? 13.773 16.006 5.460 1.00 78.06 102 PHE A N 1
ATOM 787 C CA . PHE A 1 102 ? 13.229 16.802 6.553 1.00 78.06 102 PHE A CA 1
ATOM 788 C C . PHE A 1 102 ? 13.605 16.197 7.908 1.00 78.06 102 PHE A C 1
ATOM 790 O O . PHE A 1 102 ? 14.018 15.039 7.998 1.00 78.06 102 PHE A O 1
ATOM 797 N N . ASP A 1 103 ? 13.482 16.998 8.963 1.00 86.56 103 ASP A N 1
ATOM 798 C CA . ASP A 1 103 ? 13.837 16.594 10.319 1.00 86.56 103 ASP A CA 1
ATOM 799 C C . ASP A 1 103 ? 13.042 15.345 10.744 1.00 86.56 103 ASP A C 1
ATOM 801 O O . ASP A 1 103 ? 11.817 15.376 10.903 1.00 86.56 103 ASP A O 1
ATOM 805 N N . ILE A 1 104 ? 13.776 14.238 10.900 1.00 88.06 104 ILE A N 1
ATOM 806 C CA . ILE A 1 104 ? 13.239 12.903 11.179 1.00 88.06 104 ILE A CA 1
ATOM 807 C C . ILE A 1 104 ? 12.536 12.873 12.539 1.00 88.06 104 ILE A C 1
ATOM 809 O O . ILE A 1 104 ? 11.477 12.259 12.670 1.00 88.06 104 ILE A O 1
ATOM 813 N N . GLU A 1 105 ? 13.093 13.549 13.543 1.00 90.06 105 GLU A N 1
ATOM 814 C CA . GLU A 1 105 ? 12.512 13.567 14.884 1.00 90.06 105 GLU A CA 1
ATOM 815 C C . GLU A 1 105 ? 11.231 14.400 14.886 1.00 90.06 105 GLU A C 1
ATOM 817 O O . GLU A 1 105 ? 10.199 13.983 15.413 1.00 90.06 105 GLU A O 1
ATOM 822 N N . ARG A 1 106 ? 11.256 15.548 14.203 1.00 90.00 106 ARG A N 1
ATOM 823 C CA . ARG A 1 106 ? 10.080 16.411 14.072 1.00 90.00 106 ARG A CA 1
ATOM 824 C C . ARG A 1 106 ? 8.916 15.699 13.382 1.00 90.00 106 ARG A C 1
ATOM 826 O O . ARG A 1 106 ? 7.787 15.782 13.865 1.00 90.00 106 ARG A O 1
ATOM 833 N N . ILE A 1 107 ? 9.171 14.991 12.277 1.00 90.00 107 ILE A N 1
ATOM 834 C CA . ILE A 1 107 ? 8.113 14.259 11.565 1.00 90.00 107 ILE A CA 1
ATOM 835 C C . ILE A 1 107 ? 7.608 13.049 12.345 1.00 90.00 107 ILE A C 1
ATOM 837 O O . ILE A 1 107 ? 6.412 12.754 12.301 1.00 90.00 107 ILE A O 1
ATOM 841 N N . TRP A 1 108 ? 8.479 12.391 13.111 1.00 89.44 108 TRP A N 1
ATOM 842 C CA . TRP A 1 108 ? 8.097 11.313 14.015 1.00 89.44 108 TRP A CA 1
ATOM 843 C C . TRP A 1 108 ? 7.154 11.799 15.123 1.00 89.44 108 TRP A C 1
ATOM 845 O O . TRP A 1 108 ? 6.058 11.256 15.275 1.00 89.44 108 TRP A O 1
ATOM 855 N N . GLN A 1 109 ? 7.527 12.861 15.842 1.00 92.44 109 GLN A N 1
ATOM 856 C CA . GLN A 1 109 ? 6.708 13.409 16.928 1.00 92.44 109 GLN A CA 1
ATOM 857 C C . GLN A 1 109 ? 5.360 13.933 16.426 1.00 92.44 109 GLN A C 1
ATOM 859 O O . GLN A 1 109 ? 4.324 13.634 17.020 1.00 92.44 109 GLN A O 1
ATOM 864 N N . ALA A 1 110 ? 5.346 14.645 15.295 1.00 92.19 110 ALA A N 1
ATOM 865 C CA . ALA A 1 110 ? 4.103 15.105 14.680 1.00 92.19 110 ALA A CA 1
ATOM 866 C C . ALA A 1 110 ? 3.210 13.927 14.253 1.00 92.19 110 ALA A C 1
ATOM 868 O O . ALA A 1 110 ? 2.005 13.939 14.498 1.00 92.19 110 ALA A O 1
ATOM 869 N N . SER A 1 111 ? 3.792 12.862 13.686 1.00 91.50 111 SER A N 1
ATOM 870 C CA . SER A 1 111 ? 3.037 11.653 13.328 1.00 91.50 111 SER A CA 1
ATOM 871 C C . SER A 1 111 ? 2.328 11.046 14.543 1.00 91.50 111 SER A C 1
ATOM 873 O O . SER A 1 111 ? 1.133 10.758 14.470 1.00 91.50 111 SER A O 1
ATOM 875 N N . LEU A 1 112 ? 3.031 10.911 15.673 1.00 92.12 112 LEU A N 1
ATOM 876 C CA . LEU A 1 112 ? 2.445 10.407 16.918 1.00 92.12 112 LEU A CA 1
ATOM 877 C C . LEU A 1 112 ? 1.370 11.351 17.479 1.00 92.12 112 LEU A C 1
ATOM 879 O O . LEU A 1 112 ? 0.318 10.878 17.909 1.00 92.12 112 LEU A O 1
ATOM 883 N N . ALA A 1 113 ? 1.596 12.667 17.434 1.00 92.62 113 ALA A N 1
ATOM 884 C CA . ALA A 1 113 ? 0.642 13.674 17.903 1.00 92.62 113 ALA A CA 1
ATOM 885 C C . ALA A 1 113 ? -0.682 13.648 17.118 1.00 92.62 113 ALA A C 1
ATOM 887 O O . ALA A 1 113 ? -1.753 13.804 17.704 1.00 92.62 113 ALA A O 1
ATOM 888 N N . HIS A 1 114 ? -0.621 13.366 15.812 1.00 90.25 114 HIS A N 1
ATOM 889 C CA . HIS A 1 114 ? -1.796 13.179 14.948 1.00 90.25 114 HIS A CA 1
ATOM 890 C C . HIS A 1 114 ? -2.398 11.763 15.019 1.00 90.25 114 HIS A C 1
ATOM 892 O O . HIS A 1 114 ? -3.322 11.439 14.273 1.00 90.25 114 HIS A O 1
ATOM 898 N N . GLY A 1 115 ? -1.905 10.906 15.921 1.00 86.81 115 GLY A N 1
ATOM 899 C CA . GLY A 1 115 ? -2.448 9.568 16.171 1.00 86.81 115 GLY A CA 1
ATOM 900 C C . GLY A 1 115 ? -1.991 8.489 15.185 1.00 86.81 115 GLY A C 1
ATOM 901 O O . GLY A 1 115 ? -2.562 7.394 15.167 1.00 86.81 115 GLY A O 1
ATOM 902 N N . PHE A 1 116 ? -0.969 8.756 14.366 1.00 87.69 116 PHE A N 1
ATOM 903 C CA . PHE A 1 116 ? -0.361 7.745 13.506 1.00 87.69 116 PHE A CA 1
ATOM 904 C C . PHE A 1 116 ? 0.639 6.906 14.303 1.00 87.69 116 PHE A C 1
ATOM 906 O O . PHE A 1 116 ? 1.754 7.336 14.585 1.00 87.69 116 PHE A O 1
ATOM 913 N N . CYS A 1 117 ? 0.245 5.677 14.635 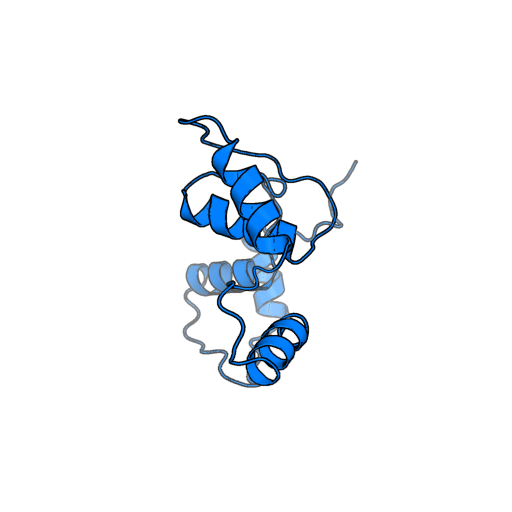1.00 83.88 117 CYS A N 1
ATOM 914 C CA . CYS A 1 117 ? 1.078 4.750 15.398 1.00 83.88 117 CYS A CA 1
ATOM 915 C C . CYS A 1 117 ? 1.702 3.659 14.508 1.00 83.88 117 CYS A C 1
ATOM 917 O O . CYS A 1 117 ? 1.039 3.145 13.599 1.00 83.88 117 CYS A O 1
ATOM 919 N N . PRO A 1 118 ? 2.941 3.226 14.800 1.00 82.62 118 PRO A N 1
ATOM 920 C CA . PRO A 1 118 ? 3.514 2.021 14.212 1.00 82.62 118 PRO A CA 1
ATOM 921 C C . PRO A 1 118 ? 2.704 0.773 14.574 1.00 82.62 118 PRO A C 1
ATOM 923 O O . PRO A 1 118 ? 2.146 0.660 15.667 1.00 82.62 118 PRO A O 1
ATOM 926 N N . LEU A 1 119 ? 2.711 -0.217 13.680 1.00 70.19 119 LEU A N 1
ATOM 927 C CA . LEU A 1 119 ? 1.950 -1.463 13.835 1.00 70.19 119 LEU A CA 1
ATOM 928 C C . LEU A 1 119 ? 2.354 -2.319 15.047 1.00 70.19 119 LEU A C 1
ATOM 930 O O . LEU A 1 119 ? 1.610 -3.216 15.427 1.00 70.19 119 LEU A O 1
ATOM 934 N N . THR A 1 120 ? 3.509 -2.060 15.657 1.00 68.62 120 THR A N 1
ATOM 935 C CA . THR A 1 120 ? 4.039 -2.831 16.790 1.00 68.62 120 THR A CA 1
ATOM 936 C C . THR A 1 120 ? 3.398 -2.481 18.136 1.00 68.62 120 THR A C 1
ATOM 938 O O . THR A 1 120 ? 3.618 -3.207 19.097 1.00 68.62 120 THR A O 1
ATOM 941 N N . ASN A 1 121 ? 2.597 -1.410 18.217 1.00 54.56 121 ASN A N 1
ATOM 942 C CA . ASN A 1 121 ? 2.025 -0.900 19.473 1.00 54.56 121 ASN A CA 1
ATOM 943 C C . ASN A 1 121 ? 0.535 -1.242 19.667 1.00 54.56 121 ASN A C 1
ATOM 945 O O . ASN A 1 121 ? -0.204 -0.448 20.243 1.00 54.56 121 ASN A O 1
ATOM 949 N N . VAL A 1 122 ? 0.064 -2.400 19.197 1.00 51.97 122 VAL A N 1
ATOM 950 C CA . VAL A 1 122 ? -1.270 -2.899 19.578 1.00 51.97 122 VAL A CA 1
ATOM 951 C C . VAL A 1 122 ? -1.115 -3.716 20.869 1.00 51.97 122 VAL A C 1
ATOM 953 O O . VAL A 1 122 ? -0.617 -4.839 20.786 1.00 51.97 122 VAL A O 1
ATOM 956 N N . PRO A 1 123 ? -1.465 -3.194 22.064 1.00 47.78 123 PRO A N 1
ATOM 957 C CA . PRO A 1 123 ? -1.591 -4.047 23.240 1.00 47.78 123 PRO A CA 1
ATOM 958 C C . PRO A 1 123 ? -2.703 -5.076 22.990 1.00 47.78 123 PRO A C 1
ATOM 960 O O . PRO A 1 123 ? -3.736 -4.734 22.409 1.00 47.78 123 PRO A O 1
ATOM 963 N N . ASN A 1 124 ? -2.438 -6.329 23.376 1.00 39.75 124 ASN A N 1
ATOM 964 C CA . ASN A 1 124 ? -3.400 -7.436 23.330 1.00 39.75 124 ASN A CA 1
ATOM 965 C C . ASN A 1 124 ? -4.688 -7.118 24.094 1.00 39.75 124 ASN A C 1
ATOM 967 O O . ASN A 1 124 ? -4.586 -6.476 25.165 1.00 39.75 124 ASN A O 1
#

InterPro domains:
  IPR021940 Very-long-chain aldehyde decarbonylase CER1-like, C-terminal [PF12076] (70-118)